Protein AF-A0A176RY05-F1 (afdb_monomer_lite)

InterPro domains:
  IPR001054 Adenylyl cyclase class-3/4/guanylyl cyclase [PF00211] (1-37)
  IPR029787 Nucleotide cyclase [G3DSA:3.30.70.1230] (1-38)
  IPR029787 Nucleotide cyclase [SSF55073] (1-37)

Structure (mmCIF, N/CA/C/O backbone):
data_AF-A0A176RY05-F1
#
_entry.id   AF-A0A176RY05-F1
#
loop_
_atom_site.group_PDB
_atom_site.id
_atom_site.type_symbol
_atom_site.label_atom_id
_atom_site.label_alt_id
_atom_site.label_comp_id
_atom_site.label_asym_id
_atom_site.label_entity_id
_atom_site.label_seq_id
_atom_site.pdbx_PDB_ins_code
_atom_site.Cartn_x
_atom_site.Cartn_y
_atom_site.Cartn_z
_atom_site.occupancy
_atom_site.B_iso_or_equiv
_atom_site.auth_seq_id
_atom_site.auth_comp_id
_atom_site.auth_asym_id
_atom_site.auth_atom_id
_atom_site.pdbx_PDB_model_num
ATOM 1 N N . ILE A 1 1 ? 4.556 8.182 3.225 1.00 93.62 1 ILE A N 1
ATOM 2 C CA . ILE A 1 1 ? 5.441 6.989 3.352 1.00 93.62 1 ILE A CA 1
ATOM 3 C C . ILE A 1 1 ? 5.043 6.004 2.262 1.00 93.62 1 ILE A C 1
ATOM 5 O O . ILE A 1 1 ? 3.853 5.726 2.167 1.00 93.62 1 ILE A O 1
ATOM 9 N N . GLN A 1 2 ? 5.975 5.542 1.420 1.00 94.12 2 GLN A N 1
ATOM 10 C CA . GLN A 1 2 ? 5.665 4.554 0.379 1.00 94.12 2 GLN A CA 1
ATOM 11 C C . GLN A 1 2 ? 5.680 3.145 0.966 1.00 94.12 2 GLN A C 1
ATOM 13 O O . GLN A 1 2 ? 6.628 2.769 1.651 1.00 94.12 2 GLN A O 1
ATOM 18 N N . VAL A 1 3 ? 4.640 2.376 0.677 1.00 94.75 3 VAL A N 1
ATOM 19 C CA . VAL A 1 3 ? 4.487 0.988 1.106 1.00 94.75 3 VAL A CA 1
ATOM 20 C C . VAL A 1 3 ? 4.183 0.091 -0.094 1.00 94.75 3 VAL A C 1
ATOM 22 O O . VAL A 1 3 ? 3.682 0.551 -1.125 1.00 94.75 3 VAL A O 1
ATOM 25 N N . SER A 1 4 ? 4.520 -1.192 0.029 1.00 94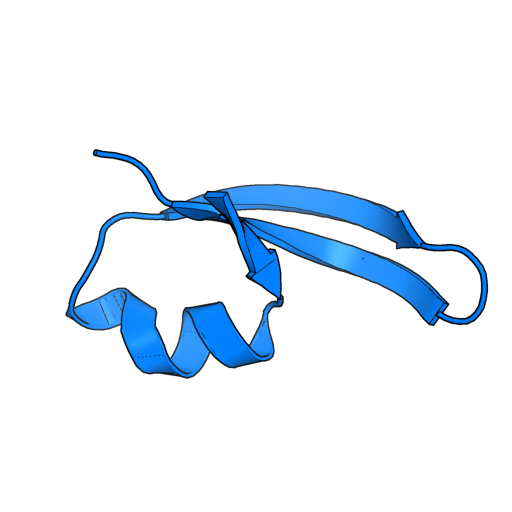.69 4 SER A N 1
ATOM 26 C CA . SER A 1 4 ? 4.174 -2.202 -0.972 1.00 94.69 4 SER A CA 1
ATOM 27 C C . SER A 1 4 ? 2.685 -2.544 -0.911 1.00 9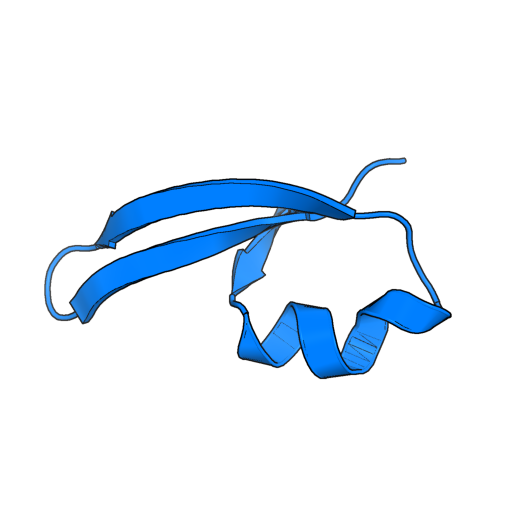4.69 4 SER A C 1
ATOM 29 O O . SER A 1 4 ? 2.005 -2.259 0.077 1.00 94.69 4 SER A O 1
ATOM 31 N N . GLU A 1 5 ? 2.187 -3.216 -1.946 1.00 94.69 5 GLU A N 1
ATOM 32 C CA . GLU A 1 5 ? 0.830 -3.761 -1.943 1.00 94.69 5 GLU A CA 1
ATOM 33 C C . GLU A 1 5 ? 0.571 -4.722 -0.775 1.00 94.69 5 GLU A C 1
ATOM 35 O O . GLU A 1 5 ? -0.474 -4.635 -0.135 1.00 94.69 5 GLU A O 1
ATOM 40 N N . ALA A 1 6 ? 1.539 -5.577 -0.433 1.00 95.62 6 ALA A N 1
ATOM 41 C CA . ALA A 1 6 ? 1.411 -6.493 0.700 1.00 95.62 6 ALA A CA 1
ATOM 42 C C . ALA A 1 6 ? 1.191 -5.739 2.022 1.00 95.62 6 ALA A C 1
ATOM 44 O O . ALA A 1 6 ? 0.304 -6.079 2.801 1.00 95.62 6 ALA A O 1
ATOM 45 N N . THR A 1 7 ? 1.957 -4.671 2.259 1.00 96.56 7 THR A N 1
ATOM 46 C CA . THR A 1 7 ? 1.787 -3.832 3.452 1.00 96.56 7 THR A CA 1
ATOM 47 C C . THR A 1 7 ? 0.465 -3.062 3.424 1.00 96.56 7 THR A C 1
ATOM 49 O O . THR A 1 7 ? -0.184 -2.949 4.461 1.00 96.56 7 THR A O 1
ATOM 52 N N . TYR A 1 8 ? 0.036 -2.572 2.257 1.00 96.25 8 TYR A N 1
ATOM 53 C CA . TYR A 1 8 ? -1.279 -1.950 2.095 1.00 96.25 8 TYR A CA 1
ATOM 54 C C . TYR A 1 8 ? -2.409 -2.913 2.485 1.00 96.25 8 TYR A C 1
ATOM 56 O O . TYR A 1 8 ? -3.247 -2.544 3.301 1.00 96.25 8 TYR A O 1
ATOM 64 N N . GLN A 1 9 ? -2.408 -4.159 1.997 1.00 96.88 9 GLN A N 1
ATOM 65 C CA . GLN A 1 9 ? -3.471 -5.130 2.306 1.00 96.88 9 GLN A CA 1
ATOM 66 C C . GLN A 1 9 ? -3.618 -5.413 3.808 1.00 96.88 9 GLN A C 1
ATOM 68 O O . GLN A 1 9 ? -4.731 -5.643 4.270 1.00 96.88 9 GLN A O 1
ATOM 73 N N . LEU A 1 10 ? -2.522 -5.352 4.571 1.00 97.75 10 LEU A N 1
ATOM 74 C CA . LEU A 1 10 ? -2.527 -5.560 6.023 1.00 97.75 10 LEU A CA 1
ATOM 75 C C . LEU A 1 10 ? -3.026 -4.344 6.822 1.00 97.75 10 LEU A C 1
ATOM 77 O O . LEU A 1 10 ? -3.441 -4.493 7.971 1.00 97.75 10 LEU A O 1
ATOM 81 N N . LEU A 1 11 ? -2.926 -3.138 6.256 1.00 96.81 11 LEU A N 1
ATOM 82 C CA . LEU A 1 11 ? -3.127 -1.878 6.981 1.00 96.81 11 LEU A CA 1
ATOM 83 C C . LEU A 1 11 ? -4.254 -1.005 6.419 1.00 96.81 11 LEU A C 1
ATOM 85 O O . LEU A 1 11 ? -4.587 0.000 7.046 1.00 96.81 11 LEU A O 1
ATOM 89 N N . LYS A 1 12 ? -4.846 -1.369 5.276 1.00 95.31 12 LYS A N 1
ATOM 90 C CA . LYS A 1 12 ? -5.876 -0.585 4.570 1.00 95.31 12 LYS A CA 1
ATOM 91 C C . LYS A 1 12 ? -7.097 -0.243 5.424 1.00 95.31 12 LYS A C 1
ATOM 93 O O . LYS A 1 12 ? -7.697 0.800 5.212 1.00 95.31 12 LYS A O 1
ATOM 98 N N . ASP A 1 13 ? -7.428 -1.084 6.403 1.00 97.12 13 ASP A N 1
ATOM 99 C CA . ASP A 1 13 ? -8.577 -0.870 7.292 1.00 97.12 13 ASP A CA 1
ATOM 100 C C . ASP A 1 13 ? -8.232 0.021 8.499 1.00 97.12 13 ASP A C 1
ATOM 102 O O . ASP A 1 13 ? -9.110 0.430 9.253 1.00 97.12 13 ASP A O 1
ATOM 106 N N . LYS A 1 14 ? -6.942 0.319 8.704 1.00 96.69 14 LYS A N 1
ATOM 107 C CA . LYS A 1 14 ? -6.430 1.112 9.834 1.00 96.69 14 LYS A CA 1
ATOM 108 C C . LYS A 1 14 ? -5.939 2.497 9.423 1.00 96.69 14 LYS A C 1
ATOM 110 O O . LYS A 1 14 ? -5.841 3.376 10.272 1.00 96.69 14 LYS A O 1
ATOM 115 N N . PHE A 1 15 ? -5.595 2.684 8.153 1.00 96.31 15 PHE A N 1
ATOM 116 C CA . PHE A 1 15 ? -5.005 3.917 7.648 1.00 96.31 15 PHE A CA 1
ATOM 117 C C . PHE A 1 15 ? -5.504 4.249 6.247 1.00 96.31 15 PHE A C 1
ATOM 119 O O . PHE A 1 15 ? -5.886 3.369 5.478 1.00 96.31 15 PHE A O 1
ATOM 126 N N . ILE A 1 16 ? -5.416 5.528 5.887 1.00 96.56 16 ILE A N 1
ATOM 127 C CA . ILE A 1 16 ? -5.768 6.001 4.552 1.00 96.56 16 ILE A CA 1
ATOM 128 C C . ILE A 1 16 ? -4.538 5.928 3.652 1.00 96.56 16 ILE A C 1
ATOM 130 O O . ILE A 1 16 ? -3.475 6.472 3.959 1.00 96.56 16 ILE A O 1
ATOM 134 N N . PHE A 1 17 ? -4.698 5.286 2.501 1.00 96.88 17 PHE A N 1
ATOM 135 C CA . PHE A 1 17 ? -3.658 5.183 1.490 1.00 96.88 17 PHE A CA 1
ATOM 136 C C . PHE A 1 17 ? -4.120 5.773 0.164 1.00 96.88 17 PHE A C 1
ATOM 138 O O . PHE A 1 17 ? -5.289 5.690 -0.205 1.00 96.88 17 PHE A O 1
ATOM 145 N N . GLU A 1 18 ? -3.169 6.313 -0.586 1.00 96.62 18 GLU A N 1
ATOM 146 C CA . GLU A 1 18 ? -3.334 6.697 -1.982 1.00 96.62 18 GLU A CA 1
ATOM 147 C C . GLU A 1 18 ? -2.550 5.735 -2.872 1.00 96.62 18 GLU A C 1
ATOM 149 O O . GLU A 1 18 ? -1.351 5.522 -2.677 1.00 96.62 18 GLU A O 1
ATOM 154 N N . ARG A 1 19 ? -3.224 5.143 -3.862 1.00 95.25 19 ARG A N 1
ATOM 155 C CA . ARG A 1 19 ? -2.567 4.285 -4.849 1.00 95.25 19 ARG A CA 1
ATOM 156 C C . ARG A 1 19 ? -1.678 5.145 -5.743 1.00 95.25 19 ARG A C 1
ATOM 158 O O . ARG A 1 19 ? -2.173 6.035 -6.425 1.00 95.25 19 ARG A O 1
ATOM 165 N N . ARG A 1 20 ? -0.383 4.833 -5.784 1.00 92.81 20 ARG A N 1
ATOM 166 C CA . ARG A 1 20 ? 0.594 5.527 -6.634 1.00 92.81 20 ARG A CA 1
ATOM 167 C C . ARG A 1 20 ? 0.696 4.917 -8.039 1.00 92.81 20 ARG A C 1
ATOM 169 O O . ARG A 1 20 ? 1.195 5.566 -8.947 1.00 92.81 20 ARG A O 1
ATOM 176 N N . GLY A 1 21 ? 0.184 3.696 -8.210 1.00 88.38 21 GLY A N 1
ATOM 177 C CA . GLY A 1 21 ? 0.260 2.930 -9.455 1.00 88.38 21 GLY A CA 1
ATOM 178 C C . GLY A 1 21 ? 1.530 2.073 -9.541 1.00 88.38 21 GLY A C 1
ATOM 179 O O . GLY A 1 21 ? 2.280 1.998 -8.558 1.00 88.38 21 GLY A O 1
ATOM 180 N N .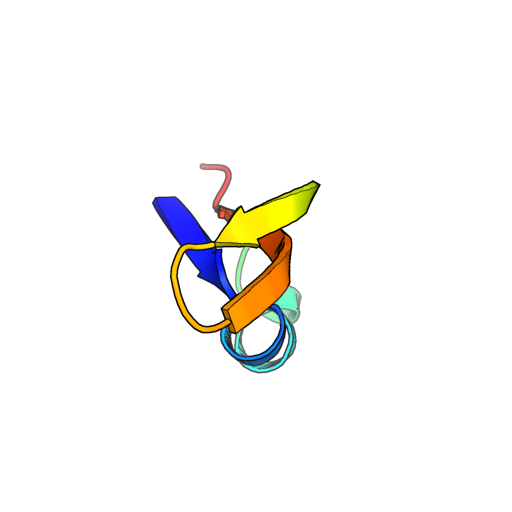 PRO A 1 22 ? 1.738 1.375 -10.672 1.00 93.62 22 PRO A N 1
ATOM 181 C CA . PRO A 1 22 ? 2.964 0.632 -10.929 1.00 93.62 22 PRO A CA 1
ATOM 182 C C . PRO A 1 22 ? 4.151 1.589 -11.095 1.00 93.62 22 PRO A C 1
ATOM 184 O O . PRO A 1 22 ?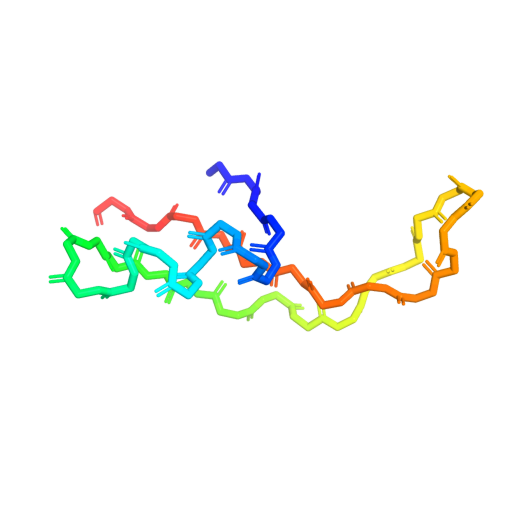 4.054 2.602 -11.784 1.00 93.62 22 PRO A O 1
ATOM 187 N N . ILE A 1 23 ? 5.266 1.271 -10.438 1.00 93.19 23 ILE A N 1
ATOM 188 C CA . ILE A 1 23 ? 6.559 1.938 -10.614 1.00 93.19 23 ILE A CA 1
ATOM 189 C C . ILE A 1 23 ? 7.643 0.892 -10.857 1.00 93.19 23 ILE A C 1
ATOM 191 O O . ILE A 1 23 ? 7.582 -0.206 -10.300 1.00 93.19 23 ILE A O 1
ATOM 195 N N . GLU A 1 24 ? 8.656 1.237 -11.642 1.00 94.69 24 GLU A N 1
ATOM 196 C CA . GLU A 1 24 ? 9.799 0.358 -11.858 1.00 94.69 24 GLU A CA 1
ATOM 197 C C . GLU A 1 24 ? 10.712 0.361 -10.624 1.00 94.69 24 GLU A C 1
ATOM 199 O O . GLU A 1 24 ? 11.219 1.397 -10.186 1.00 94.69 24 GLU A O 1
ATOM 204 N N . VAL A 1 25 ? 10.916 -0.817 -10.038 1.00 89.62 25 VAL A N 1
ATOM 205 C CA . VAL A 1 25 ? 11.812 -1.020 -8.902 1.00 89.62 25 VAL A CA 1
ATOM 206 C C . VAL A 1 25 ? 12.973 -1.885 -9.368 1.00 89.62 25 VAL A C 1
ATOM 208 O O . VAL A 1 25 ? 12.791 -3.031 -9.787 1.00 89.62 25 VAL A O 1
ATOM 211 N N . LYS A 1 26 ? 14.195 -1.351 -9.264 1.00 92.12 26 LYS A N 1
ATOM 212 C CA . LYS A 1 26 ? 15.420 -2.064 -9.650 1.00 92.12 26 LYS A CA 1
ATOM 213 C C . LYS A 1 26 ? 15.467 -3.449 -8.989 1.00 92.12 26 LYS A C 1
ATOM 215 O O . LYS A 1 26 ? 15.436 -3.558 -7.766 1.00 92.12 26 LYS A O 1
ATOM 220 N N . GLY A 1 27 ? 15.548 -4.499 -9.808 1.00 94.88 27 GLY A N 1
ATOM 221 C CA . GLY A 1 27 ? 15.594 -5.894 -9.353 1.00 94.88 27 GLY A CA 1
ATOM 222 C C . GLY A 1 27 ? 14.243 -6.523 -8.986 1.00 94.88 27 GLY A C 1
ATOM 223 O O . GLY A 1 27 ? 14.220 -7.687 -8.604 1.00 94.88 27 GLY A O 1
ATOM 224 N N . LYS A 1 28 ? 13.126 -5.793 -9.099 1.00 89.81 28 LYS A N 1
ATOM 225 C CA . LYS A 1 28 ? 11.764 -6.323 -8.893 1.00 89.81 28 LYS A CA 1
ATOM 226 C C . LYS A 1 28 ? 10.819 -6.101 -10.076 1.00 89.81 28 LYS A C 1
ATOM 228 O O . LYS A 1 28 ? 9.730 -6.662 -10.071 1.00 89.81 28 LYS A O 1
ATOM 233 N N . GLY A 1 29 ? 11.237 -5.328 -11.078 1.00 93.00 29 GLY A N 1
ATOM 234 C CA . GLY A 1 29 ? 10.381 -4.958 -12.202 1.00 93.00 29 GLY A CA 1
ATOM 235 C C . GLY A 1 29 ? 9.307 -3.961 -11.773 1.00 93.00 29 GLY A C 1
ATOM 236 O O . GLY A 1 29 ? 9.498 -3.204 -10.817 1.00 93.00 29 GLY A O 1
ATOM 237 N N . GLU A 1 30 ? 8.184 -3.943 -12.482 1.00 94.94 30 GLU A N 1
ATOM 238 C CA . GLU A 1 30 ? 7.056 -3.089 -12.122 1.00 94.94 30 GLU A CA 1
ATOM 239 C C . GLU A 1 30 ? 6.366 -3.582 -10.848 1.00 94.94 30 GLU A C 1
ATOM 241 O O . GLU A 1 30 ? 5.990 -4.746 -10.715 1.00 94.94 30 GLU A O 1
ATOM 246 N N . MET A 1 31 ? 6.166 -2.669 -9.902 1.00 94.25 31 MET A N 1
ATOM 247 C CA . MET A 1 31 ? 5.452 -2.935 -8.660 1.00 94.25 31 MET A CA 1
ATOM 248 C C . MET A 1 31 ? 4.437 -1.841 -8.372 1.00 94.25 31 MET A C 1
ATOM 250 O O . MET A 1 31 ? 4.766 -0.655 -8.364 1.00 94.25 31 MET A O 1
ATOM 254 N N . VAL A 1 32 ? 3.213 -2.244 -8.032 1.00 95.12 32 VAL A N 1
ATOM 255 C CA . VAL A 1 32 ? 2.204 -1.323 -7.504 1.00 95.12 32 VAL A CA 1
ATOM 256 C C . VAL A 1 32 ? 2.601 -0.886 -6.097 1.00 95.12 32 VAL A C 1
ATOM 258 O O . VAL A 1 32 ? 2.919 -1.704 -5.228 1.00 95.12 32 VAL A O 1
ATOM 261 N N . THR A 1 33 ? 2.575 0.425 -5.863 1.00 95.75 33 THR A N 1
ATOM 262 C CA . THR A 1 33 ? 2.888 1.009 -4.555 1.00 95.75 33 THR A CA 1
ATOM 263 C C . THR A 1 33 ? 1.798 1.958 -4.079 1.00 95.75 33 THR A C 1
ATOM 265 O O . THR A 1 33 ? 1.003 2.487 -4.861 1.00 95.75 33 THR A O 1
ATOM 268 N N . TYR A 1 34 ? 1.762 2.161 -2.765 1.00 96.69 34 TYR A N 1
ATOM 269 C CA . TYR A 1 34 ? 0.786 3.010 -2.093 1.00 96.69 34 TYR A CA 1
ATOM 270 C C . TYR A 1 34 ? 1.508 4.032 -1.217 1.00 96.69 34 TYR A C 1
ATOM 272 O O . TYR A 1 34 ? 2.576 3.756 -0.670 1.00 96.69 34 TYR A O 1
ATOM 280 N N . LEU A 1 35 ? 0.932 5.220 -1.076 1.00 96.75 35 LEU A N 1
ATOM 281 C CA . LEU A 1 35 ? 1.404 6.261 -0.174 1.00 96.75 35 LEU A CA 1
ATOM 282 C C . LEU A 1 35 ? 0.452 6.370 1.010 1.00 96.75 35 LEU A C 1
ATOM 284 O O . LEU A 1 35 ? -0.738 6.605 0.830 1.00 96.75 35 LEU A O 1
ATOM 288 N N . LEU A 1 36 ? 0.982 6.227 2.222 1.00 95.88 36 LEU A N 1
ATOM 289 C CA . LEU A 1 36 ? 0.24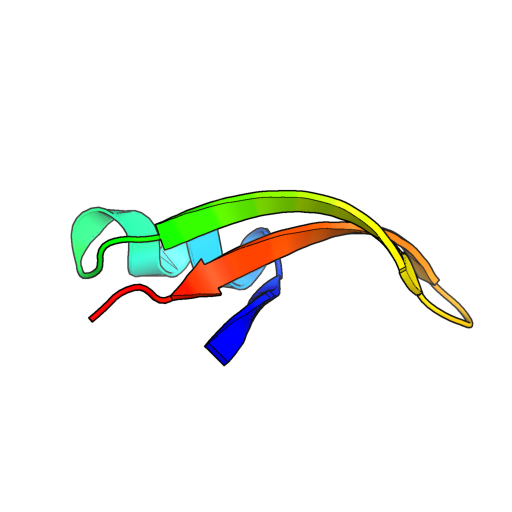5 6.552 3.441 1.00 95.88 36 LEU A CA 1
ATOM 290 C C . LEU A 1 36 ? -0.081 8.052 3.444 1.00 95.88 36 LEU A C 1
ATOM 292 O O . LEU A 1 36 ? 0.851 8.867 3.416 1.00 95.88 36 LEU A O 1
ATOM 296 N N . LYS A 1 37 ? -1.375 8.385 3.485 1.00 90.25 37 LYS A N 1
ATOM 297 C CA . LYS A 1 37 ? -1.883 9.742 3.704 1.00 90.25 37 LYS A CA 1
ATOM 298 C C . LYS A 1 37 ? -2.119 9.971 5.196 1.00 90.25 37 LYS A C 1
ATOM 300 O O . LYS A 1 37 ? -2.393 9.031 5.939 1.00 90.25 37 LYS A O 1
ATOM 305 N N . ARG A 1 38 ? -1.911 11.216 5.615 1.00 72.00 38 ARG A N 1
ATOM 306 C CA . ARG A 1 38 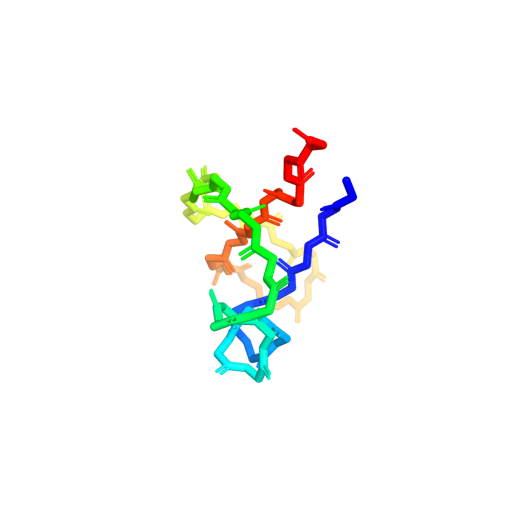? -2.092 11.671 6.993 1.00 72.00 38 ARG A CA 1
ATOM 307 C C . ARG A 1 38 ? -3.553 12.006 7.255 1.00 72.00 38 ARG A C 1
ATOM 309 O O . ARG A 1 38 ? -4.200 12.470 6.290 1.00 72.00 38 ARG A O 1
#

Radius of gyration: 10.04 Å; chains: 1; bounding box: 24×18×22 Å

Sequence (38 aa):
IQVSEATYQLLKDKFIFERRGPIEVKGKGEMVTYLLKR

Foldseek 3Di:
DKDFPVVCVVCVVPFDKDWPQWDQDVPPGTGTIIDTDD

Secondary structure (DSSP, 8-state):
-EEEHHHHHHHTTTS-EEEEEEEEETTTEEEEEEEE--

pLDDT: mean 94.11, std 4.26, range [72.0, 97.75]

Organism: NCBI:txid1003181